Protein AF-A0A7X7V888-F1 (afdb_monomer)

Sequence (93 aa):
ATDRPDVASQPGSEQPTGAVSGAQRHAAQKEISSIERRLDKLTATIEAVHQQMAEDDPSDYERLQQRADEVRELESEVEQLEERWLELSEQIA

Structure (mmCIF, N/CA/C/O backbone):
data_AF-A0A7X7V888-F1
#
_entry.id   AF-A0A7X7V888-F1
#
loop_
_atom_site.group_PDB
_atom_site.id
_atom_site.type_symbol
_atom_site.label_atom_id
_atom_site.label_alt_id
_atom_site.label_comp_id
_atom_site.label_asym_id
_atom_site.label_entity_id
_atom_site.label_seq_id
_atom_site.pdbx_PDB_ins_code
_atom_site.Cartn_x
_atom_site.Cartn_y
_atom_site.Cartn_z
_atom_site.occupancy
_atom_site.B_iso_or_equiv
_atom_site.auth_seq_id
_atom_site.auth_comp_id
_atom_site.auth_asym_id
_atom_site.auth_atom_id
_atom_site.pdbx_PDB_model_num
ATOM 1 N N . ALA A 1 1 ? -59.386 -12.002 50.262 1.00 45.06 1 ALA A N 1
ATOM 2 C CA . ALA A 1 1 ? -58.258 -12.701 49.627 1.00 45.06 1 ALA A CA 1
ATOM 3 C C . ALA A 1 1 ? -57.721 -11.780 48.545 1.00 45.06 1 ALA A C 1
ATOM 5 O O . ALA A 1 1 ? -58.380 -11.583 47.534 1.00 45.06 1 ALA A O 1
ATOM 6 N N . THR A 1 2 ? -56.626 -11.099 48.856 1.00 44.00 2 THR A N 1
ATOM 7 C CA . THR A 1 2 ? -55.851 -10.285 47.917 1.00 44.00 2 THR A CA 1
ATOM 8 C C . THR A 1 2 ? -55.006 -11.238 47.085 1.00 44.00 2 THR A C 1
ATOM 10 O O . THR A 1 2 ? -54.390 -12.103 47.697 1.00 44.00 2 THR A O 1
ATOM 13 N N . ASP A 1 3 ? -54.935 -11.069 45.764 1.00 44.66 3 ASP A N 1
ATOM 14 C CA . ASP A 1 3 ? -53.620 -11.067 45.117 1.00 44.66 3 ASP A CA 1
ATOM 15 C C . ASP A 1 3 ? -53.622 -10.336 43.766 1.00 44.66 3 ASP A C 1
ATOM 17 O O . ASP A 1 3 ? -54.578 -10.403 42.994 1.00 44.66 3 ASP A O 1
ATOM 21 N N . ARG A 1 4 ? -52.560 -9.551 43.571 1.00 51.56 4 ARG A N 1
ATOM 22 C CA . ARG A 1 4 ? -52.285 -8.616 42.469 1.00 51.56 4 ARG A CA 1
ATOM 23 C C . ARG A 1 4 ? -51.670 -9.354 41.270 1.00 51.56 4 ARG A C 1
ATOM 25 O O . ARG A 1 4 ? -51.073 -10.404 41.457 1.00 51.56 4 ARG A O 1
ATOM 32 N N . PRO A 1 5 ? -51.731 -8.786 40.052 1.00 49.47 5 PRO A N 1
ATOM 33 C CA . PRO A 1 5 ? -51.000 -9.330 38.915 1.00 49.47 5 PRO A CA 1
ATOM 34 C C . PRO A 1 5 ? -49.494 -9.081 39.096 1.00 49.47 5 PRO A C 1
ATOM 36 O O . PRO A 1 5 ? -49.070 -7.937 39.284 1.00 49.47 5 PRO A O 1
ATOM 39 N N . ASP A 1 6 ? -48.696 -10.147 39.038 1.00 49.94 6 ASP A N 1
ATOM 40 C CA . ASP A 1 6 ? -47.236 -10.078 38.968 1.00 49.94 6 ASP A CA 1
ATOM 41 C C . ASP A 1 6 ? -46.822 -9.676 37.547 1.00 49.94 6 ASP A C 1
ATOM 43 O O . ASP A 1 6 ? -46.737 -10.485 36.623 1.00 49.94 6 ASP A O 1
ATOM 47 N N . VAL A 1 7 ? -46.633 -8.373 37.354 1.00 54.53 7 VAL A N 1
ATOM 48 C CA . VAL A 1 7 ? -45.872 -7.838 36.227 1.00 54.53 7 VAL A CA 1
ATOM 49 C C . VAL A 1 7 ? -44.392 -7.966 36.568 1.00 54.53 7 VAL A C 1
ATOM 51 O O . VAL A 1 7 ? -43.775 -7.040 37.093 1.00 54.53 7 VAL A O 1
ATOM 54 N N . ALA A 1 8 ? -43.817 -9.132 36.284 1.00 54.00 8 ALA A N 1
ATOM 55 C CA . ALA A 1 8 ? -42.374 -9.308 36.284 1.00 54.00 8 ALA A CA 1
ATOM 56 C C . ALA A 1 8 ? -41.764 -8.489 35.134 1.00 54.00 8 ALA A C 1
ATOM 58 O O . ALA A 1 8 ? -41.615 -8.953 34.002 1.00 54.00 8 ALA A O 1
ATOM 59 N N . SER A 1 9 ? -41.428 -7.237 35.443 1.00 52.88 9 SER A N 1
ATOM 60 C CA . SER A 1 9 ? -40.502 -6.410 34.680 1.00 52.88 9 SER A CA 1
ATOM 61 C C . SER A 1 9 ? -39.190 -7.171 34.502 1.00 52.88 9 SER A C 1
ATOM 63 O O . SER A 1 9 ? -38.446 -7.371 35.462 1.00 52.88 9 SER A O 1
ATOM 65 N N . GLN A 1 10 ? -38.890 -7.591 33.274 1.00 56.66 10 GLN A N 1
ATOM 66 C CA . GLN A 1 10 ? -37.534 -7.991 32.925 1.00 56.66 10 GLN A CA 1
ATOM 67 C C . GLN A 1 10 ? -36.653 -6.735 32.952 1.00 56.66 10 GLN A C 1
ATOM 69 O O . GLN A 1 10 ? -37.009 -5.742 32.309 1.00 56.66 10 GLN A O 1
ATOM 74 N N . PRO A 1 11 ? -35.535 -6.736 33.698 1.00 47.75 11 PRO A N 1
ATOM 75 C CA . PRO A 1 11 ? -34.604 -5.624 33.666 1.00 47.75 11 PRO A CA 1
ATOM 76 C C . PRO A 1 11 ? -34.038 -5.529 32.252 1.00 47.75 11 PRO A C 1
ATOM 78 O O . PRO A 1 11 ? -33.526 -6.510 31.705 1.00 47.75 11 PRO A O 1
ATOM 81 N N . GLY A 1 12 ? -34.187 -4.347 31.656 1.00 46.22 12 GLY A N 1
ATOM 82 C CA . GLY A 1 12 ? -33.547 -4.005 30.403 1.00 46.22 12 GLY A CA 1
ATOM 83 C C . GLY A 1 12 ? -32.067 -4.327 30.513 1.00 46.22 12 GLY A C 1
ATOM 84 O O . GLY A 1 12 ? -31.384 -3.895 31.439 1.00 46.22 12 GLY A O 1
ATOM 85 N N . SER A 1 13 ? -31.573 -5.122 29.574 1.00 53.62 13 SER A N 1
ATOM 86 C CA . SER A 1 13 ? -30.150 -5.185 29.305 1.00 53.62 13 SER A CA 1
ATOM 87 C C . SER A 1 13 ? -29.733 -3.798 28.826 1.00 53.62 13 SER A C 1
ATOM 89 O O . SER A 1 13 ? -29.798 -3.504 27.631 1.00 53.62 13 SER A O 1
ATOM 91 N N . GLU A 1 14 ? -29.354 -2.938 29.766 1.00 53.19 14 GLU A N 1
ATOM 92 C CA . GLU A 1 14 ? -28.524 -1.770 29.518 1.00 53.19 14 GLU A CA 1
ATOM 93 C C . GLU A 1 14 ? -27.211 -2.288 28.929 1.00 53.19 14 GLU A C 1
ATOM 95 O O . GLU A 1 14 ? -26.243 -2.609 29.616 1.00 53.19 14 GLU A O 1
ATOM 100 N N . GLN A 1 15 ? -27.227 -2.461 27.606 1.00 59.44 15 GLN A N 1
ATOM 101 C CA . GLN A 1 15 ? -26.022 -2.515 26.802 1.00 59.44 15 GLN A CA 1
ATOM 102 C C . GLN A 1 15 ? -25.241 -1.247 27.152 1.00 59.44 15 GLN A C 1
ATOM 104 O O . GLN A 1 15 ? -25.825 -0.163 27.082 1.00 59.44 15 GLN A O 1
ATOM 109 N N . PRO A 1 16 ? -23.962 -1.334 27.545 1.00 52.50 16 PRO A N 1
ATOM 110 C CA . PRO A 1 16 ? -23.167 -0.141 27.760 1.00 52.50 16 PRO A CA 1
ATOM 111 C C . PRO A 1 16 ? -23.085 0.601 26.424 1.00 52.50 16 PRO A C 1
ATOM 113 O O . PRO A 1 16 ? -22.361 0.200 25.518 1.00 52.50 16 PRO A O 1
ATOM 116 N N . THR A 1 17 ? -23.850 1.684 26.292 1.00 56.91 17 THR A N 1
ATOM 117 C CA . THR A 1 17 ? -24.021 2.478 25.063 1.00 56.91 17 THR A CA 1
ATOM 118 C C . THR A 1 17 ? -22.771 3.275 24.671 1.00 56.91 17 THR A C 1
ATOM 120 O O . THR A 1 17 ? -22.857 4.192 23.862 1.00 56.91 17 THR A O 1
ATOM 123 N N . GLY A 1 18 ? -21.612 2.956 25.254 1.00 60.47 18 GLY A N 1
ATOM 124 C CA . GLY A 1 18 ? -20.341 3.641 25.019 1.00 60.47 18 GLY A CA 1
ATOM 125 C C . GLY A 1 18 ? -19.172 2.724 24.656 1.00 60.47 18 GLY A C 1
ATOM 126 O O . GLY A 1 18 ? -18.108 3.236 24.332 1.00 60.47 18 GLY A O 1
ATOM 127 N N . ALA A 1 19 ? -19.336 1.396 24.691 1.00 69.19 19 ALA A N 1
ATOM 128 C CA . ALA A 1 19 ? -18.266 0.453 24.362 1.00 69.19 19 ALA A CA 1
ATOM 129 C C . ALA A 1 19 ? -18.576 -0.290 23.058 1.00 69.19 19 ALA A C 1
ATOM 131 O O . ALA A 1 19 ? -19.686 -0.791 22.875 1.00 69.19 19 ALA A O 1
ATOM 132 N N . VAL A 1 20 ? -17.582 -0.399 22.171 1.00 77.56 20 VAL A N 1
ATOM 133 C CA . VAL A 1 20 ? -17.670 -1.227 20.960 1.00 77.56 20 VAL A CA 1
ATOM 134 C C . VAL A 1 20 ? -18.054 -2.648 21.368 1.00 77.56 20 VAL A C 1
ATOM 136 O O . VAL A 1 20 ? -17.364 -3.285 22.173 1.00 77.56 20 VAL A O 1
ATOM 139 N N . SER A 1 21 ? -19.176 -3.133 20.837 1.00 87.94 21 SER A N 1
ATOM 140 C CA . SER A 1 21 ? -19.686 -4.469 21.152 1.00 87.94 21 SER A CA 1
ATOM 141 C C . SER A 1 21 ? -18.692 -5.552 20.715 1.00 87.94 21 SER A C 1
ATOM 143 O O . SER A 1 21 ? -17.916 -5.361 19.777 1.00 87.94 21 SER A O 1
ATOM 145 N N . GLY A 1 22 ? -18.737 -6.732 21.343 1.00 90.19 22 GLY A N 1
ATOM 146 C CA . GLY A 1 22 ? -17.872 -7.855 20.951 1.00 90.19 22 GLY A CA 1
ATOM 147 C C . GLY A 1 22 ? -18.019 -8.238 19.472 1.00 90.19 22 GLY A C 1
ATOM 148 O O . GLY A 1 22 ? -17.027 -8.507 18.801 1.00 90.19 22 GLY A O 1
ATOM 149 N N . ALA A 1 23 ? -19.240 -8.177 18.929 1.00 91.94 23 ALA A N 1
ATOM 150 C CA . ALA A 1 23 ? -19.496 -8.432 17.512 1.00 91.94 23 ALA A CA 1
ATOM 151 C C . ALA A 1 23 ? -18.821 -7.396 16.594 1.00 91.94 23 ALA A C 1
ATOM 153 O O . ALA A 1 23 ? -18.211 -7.773 15.595 1.00 91.94 23 ALA A O 1
ATOM 154 N N . GLN A 1 24 ? -18.880 -6.108 16.951 1.00 92.00 24 GLN A N 1
ATOM 155 C CA . GLN A 1 24 ? -18.185 -5.041 16.221 1.00 92.00 24 GLN A CA 1
ATOM 156 C C . GLN A 1 24 ? -16.661 -5.200 16.309 1.00 92.00 24 GLN A C 1
ATOM 158 O O . GLN A 1 24 ? -15.986 -5.085 15.290 1.00 92.00 24 GLN A O 1
ATOM 163 N N . ARG A 1 25 ? -16.120 -5.559 17.484 1.00 94.75 25 ARG A N 1
ATOM 164 C CA . ARG A 1 25 ? -14.683 -5.839 17.650 1.00 94.75 25 ARG A CA 1
ATOM 165 C C . ARG A 1 25 ? -14.209 -6.989 16.762 1.00 94.75 25 ARG A C 1
ATOM 167 O O . ARG A 1 25 ? -13.204 -6.850 16.076 1.00 94.75 25 ARG A O 1
ATOM 174 N N . HIS A 1 26 ? -14.936 -8.106 16.727 1.00 95.75 26 HIS A N 1
ATOM 175 C CA . HIS A 1 26 ? -14.588 -9.232 15.853 1.00 95.75 26 HIS A CA 1
ATOM 176 C C . HIS A 1 26 ? -14.681 -8.881 14.363 1.00 95.75 26 HIS A C 1
ATOM 178 O O . HIS A 1 26 ? -13.855 -9.340 13.573 1.00 95.75 26 HIS A O 1
ATOM 184 N N . ALA A 1 27 ? -15.669 -8.072 13.969 1.00 96.94 27 ALA A N 1
ATOM 185 C CA . ALA A 1 27 ? -15.788 -7.598 12.594 1.00 96.94 27 ALA A CA 1
ATOM 186 C C . ALA A 1 27 ? -14.583 -6.730 12.192 1.00 96.94 27 ALA A C 1
ATOM 188 O O . ALA A 1 27 ? -13.957 -7.016 11.173 1.00 96.94 27 ALA A O 1
ATOM 189 N N . ALA A 1 28 ? -14.208 -5.756 13.027 1.00 96.88 28 ALA A N 1
ATOM 190 C CA . ALA A 1 28 ? -13.045 -4.898 12.805 1.00 96.88 28 ALA A CA 1
ATOM 191 C C . ALA A 1 2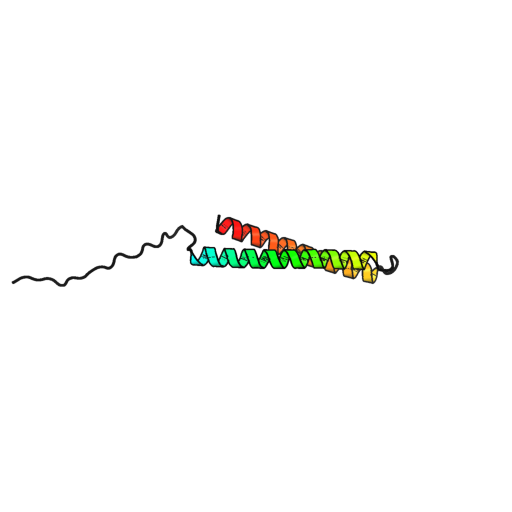8 ? -11.728 -5.695 12.756 1.00 96.88 28 ALA A C 1
ATOM 193 O O . ALA A 1 28 ? -10.936 -5.505 11.840 1.00 96.88 28 ALA A O 1
ATOM 194 N N . GLN A 1 29 ? -11.532 -6.671 13.653 1.00 98.12 29 GLN A N 1
ATOM 195 C CA . GLN A 1 29 ? -10.373 -7.581 13.611 1.00 98.12 29 GLN A CA 1
ATOM 196 C C . GLN A 1 29 ? -10.280 -8.348 12.285 1.00 98.12 29 GLN A C 1
ATOM 198 O O . GLN A 1 29 ? -9.207 -8.472 11.699 1.00 98.12 29 GLN A O 1
ATOM 203 N N . LYS A 1 30 ? -11.409 -8.862 11.784 1.00 98.44 30 LYS A N 1
ATOM 204 C CA . LYS A 1 30 ? -11.444 -9.582 10.505 1.00 98.44 30 LYS A CA 1
ATOM 205 C C . LYS A 1 30 ? -11.110 -8.666 9.327 1.00 98.44 30 LYS A C 1
ATOM 207 O O . LYS A 1 30 ? -10.466 -9.117 8.377 1.00 98.44 30 LYS A O 1
ATOM 212 N N . GLU A 1 31 ? -11.580 -7.423 9.370 1.00 98.31 31 GLU A N 1
ATOM 213 C CA . GLU A 1 31 ? -11.297 -6.420 8.346 1.00 98.31 31 GLU A CA 1
ATOM 214 C C . GLU A 1 31 ? -9.814 -6.030 8.359 1.00 98.31 31 GLU A C 1
ATOM 216 O O . GLU A 1 31 ? -9.183 -6.135 7.311 1.00 98.31 31 GLU A O 1
ATOM 221 N N . ILE A 1 32 ? -9.228 -5.762 9.532 1.00 98.62 32 ILE A N 1
ATOM 222 C CA . ILE A 1 32 ? -7.780 -5.562 9.724 1.00 98.62 32 ILE A CA 1
ATOM 223 C C . ILE A 1 32 ? -6.976 -6.699 9.086 1.00 98.62 32 ILE A C 1
ATOM 225 O O . ILE A 1 32 ? -6.174 -6.454 8.188 1.00 98.62 32 ILE A O 1
ATOM 229 N N . SER A 1 33 ? -7.260 -7.960 9.436 1.00 98.62 33 SER A N 1
ATOM 230 C CA . SER A 1 33 ? -6.534 -9.097 8.852 1.00 98.62 33 SER A CA 1
ATOM 231 C C . SER A 1 33 ? -6.747 -9.242 7.343 1.00 98.62 33 SER A C 1
ATOM 233 O O . SER A 1 33 ? -5.945 -9.867 6.650 1.00 98.62 33 SER A O 1
ATOM 235 N N . SER A 1 34 ? -7.868 -8.752 6.810 1.00 98.75 34 SER A N 1
ATOM 236 C CA . SER A 1 34 ? -8.081 -8.715 5.364 1.00 98.75 34 SER A CA 1
ATOM 237 C C . SER A 1 34 ? -7.277 -7.611 4.694 1.00 98.75 34 SER A C 1
ATOM 239 O O . SER A 1 34 ? -6.851 -7.820 3.561 1.00 98.75 34 SER A O 1
ATOM 241 N N . ILE A 1 35 ? -7.117 -6.465 5.350 1.00 98.75 35 ILE A N 1
ATOM 242 C CA . ILE A 1 35 ? -6.325 -5.343 4.856 1.00 98.75 35 ILE A CA 1
ATOM 243 C C . ILE A 1 35 ? -4.846 -5.717 4.847 1.00 98.75 35 ILE A C 1
ATOM 245 O O . ILE A 1 35 ? -4.221 -5.577 3.807 1.00 98.75 35 ILE A O 1
ATOM 249 N N . GLU A 1 36 ? -4.325 -6.318 5.917 1.00 98.69 36 GLU A N 1
ATOM 250 C CA . GLU A 1 36 ? -2.930 -6.788 5.992 1.00 98.69 36 GLU A CA 1
ATOM 251 C C . GLU A 1 36 ? -2.570 -7.696 4.806 1.00 98.69 36 GLU A C 1
ATOM 253 O O . GLU A 1 36 ? -1.619 -7.435 4.078 1.00 98.69 36 GLU A O 1
ATOM 258 N N . ARG A 1 37 ? -3.411 -8.698 4.505 1.00 98.81 37 ARG A N 1
ATOM 259 C CA . ARG A 1 37 ? -3.194 -9.576 3.339 1.00 98.81 37 ARG A CA 1
ATOM 260 C C . ARG A 1 37 ? -3.245 -8.843 1.996 1.00 98.81 37 ARG A C 1
ATOM 262 O O . ARG A 1 37 ? -2.672 -9.327 1.021 1.00 98.81 37 ARG A O 1
ATOM 269 N N . ARG A 1 38 ? -4.010 -7.752 1.897 1.00 98.75 38 ARG A N 1
ATOM 270 C CA . ARG A 1 38 ? -4.075 -6.933 0.676 1.00 98.75 38 ARG A CA 1
ATOM 271 C C . ARG A 1 38 ? -2.835 -6.061 0.553 1.00 98.75 38 ARG A C 1
ATOM 273 O O . ARG A 1 38 ? -2.264 -6.046 -0.528 1.00 98.75 38 ARG A O 1
ATOM 280 N N . LEU A 1 39 ? -2.401 -5.432 1.643 1.00 98.75 39 LEU A N 1
ATOM 281 C CA . LEU A 1 39 ? -1.157 -4.668 1.710 1.00 98.75 39 LEU A CA 1
ATOM 282 C C . LEU A 1 39 ? 0.034 -5.538 1.295 1.00 98.75 39 LEU A C 1
ATOM 284 O O . LEU A 1 39 ? 0.744 -5.169 0.367 1.00 98.75 39 LEU A O 1
ATOM 288 N N . ASP A 1 40 ? 0.168 -6.748 1.849 1.00 98.75 40 ASP A N 1
ATOM 289 C CA . ASP A 1 40 ? 1.224 -7.696 1.456 1.00 98.75 40 ASP A CA 1
ATOM 290 C C . ASP A 1 40 ? 1.227 -7.969 -0.058 1.00 98.75 40 ASP A C 1
ATOM 292 O O . ASP A 1 40 ? 2.273 -8.018 -0.709 1.00 98.75 40 ASP A O 1
ATOM 296 N N . LYS A 1 41 ? 0.037 -8.144 -0.643 1.00 98.75 41 LYS A N 1
ATOM 297 C CA . LYS A 1 41 ? -0.110 -8.403 -2.076 1.00 98.75 41 LYS A CA 1
ATOM 298 C C . LYS A 1 41 ? 0.230 -7.175 -2.921 1.00 98.75 41 LYS A C 1
ATOM 300 O O . LYS A 1 41 ? 0.851 -7.333 -3.972 1.00 98.75 41 LYS A O 1
ATOM 305 N N . LEU A 1 42 ? -0.205 -5.988 -2.508 1.00 98.75 42 LEU A N 1
ATOM 306 C CA . LEU A 1 42 ? 0.062 -4.741 -3.223 1.00 98.75 42 LEU A CA 1
ATOM 307 C C . LEU A 1 42 ? 1.555 -4.435 -3.213 1.00 98.75 42 LEU A C 1
ATOM 309 O O . LEU A 1 42 ? 2.117 -4.223 -4.281 1.00 98.75 42 LEU A O 1
ATOM 313 N N . THR A 1 43 ? 2.217 -4.556 -2.063 1.00 98.25 43 THR A N 1
ATOM 314 C CA . THR A 1 43 ? 3.672 -4.398 -1.947 1.00 98.25 43 THR A CA 1
ATOM 315 C C . THR A 1 43 ? 4.417 -5.358 -2.874 1.00 98.25 43 THR A C 1
ATOM 317 O O . THR A 1 43 ? 5.251 -4.923 -3.664 1.00 98.25 43 THR A O 1
ATOM 320 N N . ALA A 1 44 ? 4.054 -6.646 -2.883 1.00 98.69 44 ALA A N 1
ATOM 321 C CA . ALA A 1 44 ? 4.655 -7.615 -3.804 1.00 98.69 44 ALA A CA 1
ATOM 322 C C . ALA A 1 44 ? 4.383 -7.288 -5.287 1.00 98.69 44 ALA A C 1
ATOM 324 O O . ALA A 1 44 ? 5.197 -7.590 -6.160 1.00 98.69 44 ALA A O 1
ATOM 325 N N . THR A 1 45 ? 3.235 -6.675 -5.591 1.00 98.62 45 THR A N 1
ATOM 326 C CA . THR A 1 45 ? 2.888 -6.250 -6.954 1.00 98.62 45 THR A CA 1
ATOM 327 C C . THR A 1 45 ? 3.718 -5.038 -7.372 1.00 98.62 45 THR A C 1
ATOM 329 O O . THR A 1 45 ? 4.287 -5.054 -8.458 1.00 98.62 45 THR A O 1
ATOM 332 N N . ILE A 1 46 ? 3.865 -4.037 -6.500 1.00 98.75 46 ILE A N 1
ATOM 333 C CA . ILE A 1 46 ? 4.718 -2.861 -6.722 1.00 98.75 46 ILE A CA 1
ATOM 334 C C . ILE A 1 46 ? 6.166 -3.296 -6.976 1.00 98.75 46 ILE A C 1
ATOM 336 O O . ILE A 1 46 ? 6.776 -2.873 -7.957 1.00 98.75 46 ILE A O 1
ATOM 340 N N . GLU A 1 47 ? 6.705 -4.203 -6.156 1.00 98.69 47 GLU A N 1
ATOM 341 C CA . GLU A 1 47 ? 8.044 -4.773 -6.361 1.00 98.69 47 GLU A CA 1
ATOM 342 C C . GLU A 1 47 ? 8.179 -5.461 -7.727 1.00 98.69 47 GLU A C 1
ATOM 344 O O . GLU A 1 47 ? 9.178 -5.273 -8.425 1.00 98.69 47 GLU A O 1
ATOM 349 N N . ALA A 1 48 ? 7.164 -6.222 -8.147 1.00 98.56 48 ALA A N 1
ATOM 350 C CA . ALA A 1 48 ? 7.159 -6.868 -9.454 1.00 98.56 48 ALA A CA 1
ATOM 351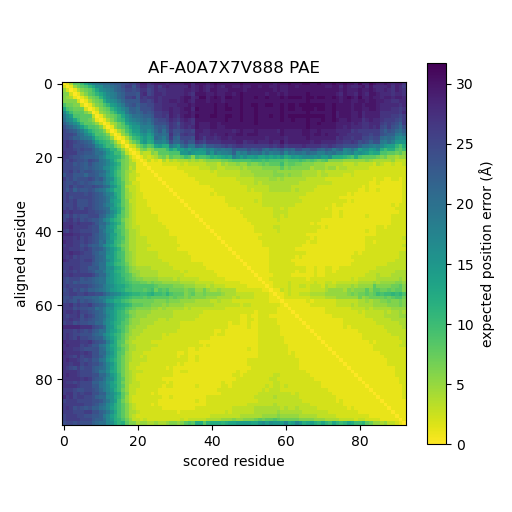 C C . ALA A 1 48 ? 7.123 -5.853 -10.609 1.00 98.56 48 ALA A C 1
ATOM 353 O O . ALA A 1 48 ? 7.818 -6.052 -11.607 1.00 98.56 48 ALA A O 1
ATOM 354 N N . VAL A 1 49 ? 6.360 -4.762 -10.489 1.00 98.31 49 VAL A N 1
ATOM 355 C CA . VAL A 1 49 ? 6.334 -3.697 -11.505 1.00 98.31 49 VAL A CA 1
ATOM 356 C C . VAL A 1 49 ? 7.683 -2.980 -11.562 1.00 98.31 49 VAL A C 1
ATOM 358 O O . VAL A 1 49 ? 8.210 -2.785 -12.656 1.00 98.31 49 VAL A O 1
ATOM 361 N N . HIS A 1 50 ? 8.304 -2.677 -10.418 1.00 98.38 50 HIS A N 1
ATOM 362 C CA . HIS A 1 50 ? 9.656 -2.110 -10.371 1.00 98.38 50 HIS A CA 1
ATOM 363 C C . HIS A 1 50 ? 10.700 -3.019 -11.027 1.00 98.38 50 HIS A C 1
ATOM 365 O O . HIS A 1 50 ? 11.546 -2.538 -11.782 1.00 98.38 50 HIS A O 1
ATOM 371 N N . GLN A 1 51 ? 10.624 -4.332 -10.796 1.00 98.25 51 GLN A N 1
ATOM 372 C CA . GLN A 1 51 ? 11.502 -5.292 -11.461 1.00 98.25 51 GLN A CA 1
ATOM 373 C C . GLN A 1 51 ? 11.286 -5.288 -12.979 1.00 98.25 51 GLN A C 1
ATOM 375 O O . GLN A 1 51 ? 12.253 -5.278 -13.736 1.00 98.25 51 GLN A O 1
ATOM 380 N N . GLN A 1 52 ? 10.034 -5.226 -13.434 1.00 97.06 52 GLN A N 1
ATOM 381 C CA . GLN A 1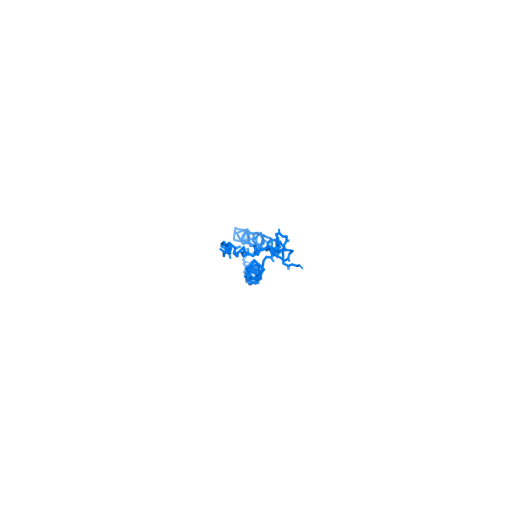 52 ? 9.733 -5.120 -14.860 1.00 97.06 52 GLN A CA 1
ATOM 382 C C . GLN A 1 52 ? 10.262 -3.808 -15.454 1.00 97.06 52 GLN A C 1
ATOM 384 O O . GLN A 1 52 ? 10.877 -3.839 -16.511 1.00 97.06 52 GLN A O 1
ATOM 389 N N . MET A 1 53 ? 10.124 -2.671 -14.764 1.00 96.56 53 MET A N 1
ATOM 390 C CA . MET A 1 53 ? 10.719 -1.398 -15.200 1.00 96.56 53 MET A CA 1
ATOM 391 C C . MET A 1 53 ? 12.244 -1.483 -15.347 1.00 96.56 53 MET A C 1
ATOM 393 O O . MET A 1 53 ? 12.802 -0.867 -16.249 1.00 96.56 53 MET A O 1
ATOM 397 N N . ALA A 1 54 ? 12.923 -2.243 -14.483 1.00 96.31 54 ALA A N 1
ATOM 398 C CA . ALA A 1 54 ? 14.368 -2.453 -14.573 1.00 96.31 54 ALA A CA 1
ATOM 399 C C . ALA A 1 54 ? 14.783 -3.349 -15.759 1.00 96.31 54 ALA A C 1
ATOM 401 O O . ALA A 1 54 ? 15.926 -3.275 -16.209 1.00 96.31 54 ALA A O 1
ATOM 402 N N . GLU A 1 55 ? 13.875 -4.195 -16.250 1.00 96.12 55 GLU A N 1
ATOM 403 C CA . GLU A 1 55 ? 14.072 -5.075 -17.410 1.00 96.12 55 GLU A CA 1
ATOM 404 C C . GLU A 1 55 ? 13.680 -4.414 -18.743 1.00 96.12 55 GLU A C 1
ATOM 406 O O . GLU A 1 55 ? 14.058 -4.900 -19.813 1.00 96.12 55 GLU A O 1
ATOM 411 N N . ASP A 1 56 ? 12.918 -3.321 -18.689 1.00 93.81 56 ASP A N 1
ATOM 412 C CA . ASP A 1 56 ? 12.452 -2.573 -19.853 1.00 93.81 56 ASP A CA 1
ATOM 413 C C . ASP A 1 56 ? 13.597 -1.829 -20.568 1.00 93.81 56 ASP A C 1
ATOM 415 O O . ASP A 1 56 ? 14.622 -1.479 -19.981 1.00 93.81 56 ASP A O 1
ATOM 419 N N . ASP A 1 57 ? 13.413 -1.563 -21.868 1.00 94.94 57 ASP A N 1
ATOM 420 C CA . ASP A 1 57 ? 14.342 -0.731 -22.637 1.00 94.94 57 ASP A CA 1
ATOM 421 C C . ASP A 1 57 ? 14.288 0.720 -22.115 1.00 94.94 57 ASP A C 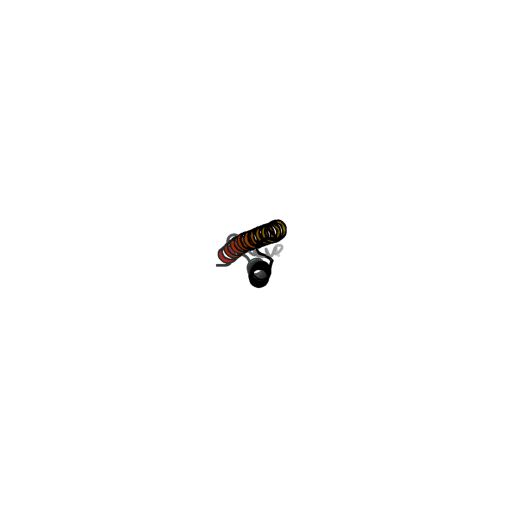1
ATOM 423 O O . ASP A 1 57 ? 13.219 1.335 -22.159 1.00 94.94 57 ASP A O 1
ATOM 427 N N . PRO A 1 58 ? 15.416 1.317 -21.682 1.00 91.50 58 PRO A N 1
ATOM 428 C CA . PRO A 1 58 ? 15.452 2.697 -21.195 1.00 91.50 58 PRO A CA 1
ATOM 429 C C . PRO A 1 58 ? 15.001 3.758 -22.211 1.00 91.50 58 PRO A C 1
ATOM 431 O O . PRO A 1 58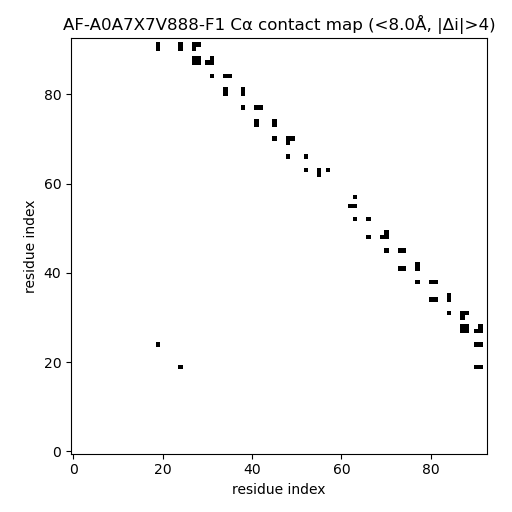 ? 14.750 4.899 -21.825 1.00 91.50 58 PRO A O 1
ATOM 434 N N . SER A 1 59 ? 14.952 3.421 -23.503 1.00 96.25 59 SER A N 1
ATOM 435 C CA . SER A 1 59 ? 14.474 4.306 -24.568 1.00 96.25 59 SER A CA 1
ATOM 436 C C . SER A 1 59 ? 12.966 4.203 -24.833 1.00 96.25 59 SER A C 1
ATOM 438 O O . SER A 1 59 ? 12.411 5.073 -25.509 1.00 96.25 59 SER A O 1
ATOM 440 N N . ASP A 1 60 ? 12.284 3.197 -24.275 1.00 97.00 60 ASP A N 1
ATOM 441 C CA . ASP A 1 60 ? 10.830 3.029 -24.366 1.00 97.00 60 ASP A CA 1
ATOM 442 C C . ASP A 1 60 ? 10.121 3.834 -23.264 1.00 97.00 60 ASP A C 1
ATOM 444 O O . ASP A 1 60 ? 9.626 3.317 -22.258 1.00 97.00 60 ASP A O 1
ATOM 448 N N . TYR A 1 61 ? 10.107 5.154 -23.448 1.00 95.69 61 TYR A N 1
ATOM 449 C CA . TYR A 1 61 ? 9.536 6.085 -22.476 1.00 95.69 61 TYR A CA 1
ATOM 450 C C . TYR A 1 61 ? 8.029 5.908 -22.278 1.00 95.69 61 TYR A C 1
ATOM 452 O O . TYR A 1 61 ? 7.535 6.168 -21.184 1.00 95.69 61 TYR A O 1
ATOM 460 N N . GLU A 1 62 ? 7.292 5.476 -23.306 1.00 96.81 62 GLU A N 1
ATOM 461 C CA . GLU A 1 62 ? 5.845 5.263 -23.192 1.00 96.81 62 GLU A CA 1
ATOM 462 C C . GLU A 1 62 ? 5.541 4.100 -22.248 1.00 96.81 62 GLU A C 1
ATOM 464 O O . GLU A 1 62 ? 4.713 4.238 -21.347 1.00 96.81 62 GLU A O 1
ATOM 469 N N . ARG A 1 63 ? 6.254 2.979 -22.397 1.00 95.88 63 ARG A N 1
ATOM 470 C CA . ARG A 1 63 ? 6.113 1.823 -21.510 1.00 95.88 63 ARG A CA 1
ATOM 471 C C . ARG A 1 63 ? 6.563 2.135 -20.085 1.00 95.88 63 ARG A C 1
ATOM 473 O O . ARG A 1 63 ? 5.853 1.803 -19.138 1.00 95.88 63 ARG A O 1
ATOM 480 N N . LEU A 1 64 ? 7.695 2.823 -19.922 1.00 97.50 64 LEU A N 1
ATOM 481 C CA . LEU A 1 64 ? 8.177 3.241 -18.602 1.00 97.50 64 LEU A CA 1
ATOM 482 C C . LEU A 1 64 ? 7.191 4.187 -17.904 1.00 97.50 64 LEU A C 1
ATOM 484 O O . LEU A 1 64 ? 6.959 4.045 -16.704 1.00 97.50 64 LEU A O 1
ATOM 488 N N . GLN A 1 65 ? 6.579 5.114 -18.645 1.00 97.69 65 GLN A N 1
ATOM 489 C CA . GLN A 1 65 ? 5.567 6.018 -18.103 1.00 97.69 65 GLN A CA 1
ATOM 490 C C . GLN A 1 65 ? 4.318 5.254 -17.650 1.00 97.69 65 GLN A C 1
ATOM 492 O O . GLN A 1 65 ? 3.848 5.493 -16.542 1.00 97.69 65 GLN A O 1
ATOM 497 N N . GLN A 1 66 ? 3.827 4.303 -18.453 1.00 97.81 66 GLN A N 1
ATOM 498 C CA . GLN A 1 66 ? 2.675 3.468 -18.087 1.00 97.81 66 GLN A CA 1
ATOM 499 C C . GLN A 1 66 ? 2.922 2.692 -16.790 1.00 97.81 66 GLN A C 1
ATOM 501 O O . GLN A 1 66 ? 2.058 2.661 -15.919 1.00 97.81 66 GLN A O 1
ATOM 506 N N . ARG A 1 67 ? 4.118 2.117 -16.617 1.00 97.69 67 ARG A N 1
ATOM 507 C CA . ARG A 1 67 ? 4.477 1.422 -15.372 1.00 97.69 67 ARG A CA 1
ATOM 508 C C . ARG A 1 67 ? 4.616 2.363 -14.187 1.00 97.69 67 ARG A C 1
ATOM 510 O O . ARG A 1 67 ? 4.209 2.019 -13.087 1.00 97.69 67 ARG A O 1
ATOM 517 N N . ALA A 1 68 ? 5.170 3.554 -14.401 1.00 97.75 68 ALA A N 1
ATOM 518 C CA . ALA A 1 68 ? 5.246 4.562 -13.351 1.00 97.75 68 ALA A CA 1
ATOM 519 C C . ALA A 1 68 ? 3.851 5.056 -12.929 1.00 97.75 68 ALA A C 1
ATOM 521 O O . ALA A 1 68 ? 3.657 5.400 -11.765 1.00 97.75 68 ALA A O 1
ATOM 522 N N . ASP A 1 69 ? 2.896 5.119 -13.860 1.00 98.56 69 ASP A N 1
ATOM 523 C CA . ASP A 1 69 ? 1.493 5.408 -13.559 1.00 98.56 69 ASP A CA 1
ATOM 524 C C . ASP A 1 69 ? 0.864 4.254 -12.754 1.00 98.56 69 ASP A C 1
ATOM 526 O O . ASP A 1 69 ? 0.267 4.510 -11.711 1.00 98.56 69 ASP A O 1
ATOM 530 N N . GLU A 1 70 ? 1.088 2.999 -13.159 1.00 98.31 70 GLU A N 1
ATOM 531 C CA . GLU A 1 70 ? 0.628 1.799 -12.436 1.00 98.31 70 GLU A CA 1
ATOM 532 C C . GLU A 1 70 ? 1.168 1.741 -10.997 1.00 98.31 70 GLU A C 1
ATOM 534 O O . GLU A 1 70 ? 0.405 1.513 -10.061 1.00 98.31 70 GLU A O 1
ATOM 539 N N . VAL A 1 71 ? 2.465 2.005 -10.792 1.00 98.69 71 VAL A N 1
ATOM 540 C CA . VAL A 1 71 ? 3.065 2.076 -9.448 1.00 98.69 71 VAL A CA 1
ATOM 541 C C . VAL A 1 71 ? 2.362 3.127 -8.595 1.00 98.69 71 VAL A C 1
ATOM 543 O O . VAL A 1 71 ? 1.977 2.826 -7.471 1.00 98.69 71 VAL A O 1
ATOM 546 N N . ARG A 1 72 ? 2.128 4.331 -9.134 1.00 98.75 72 ARG A N 1
ATOM 547 C CA . ARG A 1 72 ? 1.457 5.412 -8.395 1.00 98.75 72 ARG A CA 1
ATOM 548 C C . ARG A 1 72 ? 0.025 5.057 -8.001 1.00 98.75 72 ARG A C 1
ATOM 550 O O . ARG A 1 72 ? -0.421 5.432 -6.920 1.00 98.75 72 ARG A O 1
ATOM 557 N N . GLU A 1 73 ? -0.703 4.345 -8.858 1.00 98.69 73 GLU A N 1
ATOM 558 C CA . GLU A 1 73 ? -2.047 3.859 -8.529 1.00 98.69 73 GLU A CA 1
ATOM 559 C C . GLU A 1 73 ? -2.010 2.818 -7.401 1.00 98.69 73 GLU A C 1
ATOM 561 O O . GLU A 1 73 ? -2.791 2.915 -6.453 1.00 98.69 73 GLU A O 1
ATOM 566 N N . LEU A 1 74 ? -1.076 1.864 -7.463 1.00 98.69 74 LEU A N 1
ATOM 567 C CA . LEU A 1 74 ? -0.903 0.843 -6.426 1.00 98.69 74 LEU A CA 1
ATOM 568 C C . LEU A 1 74 ? -0.469 1.450 -5.084 1.00 98.69 74 LEU A C 1
ATOM 570 O O . LEU A 1 74 ? -0.996 1.061 -4.044 1.00 98.69 74 LEU A O 1
ATOM 574 N N . GLU A 1 75 ? 0.455 2.412 -5.097 1.00 98.75 75 GLU A N 1
ATOM 575 C CA . GLU A 1 75 ? 0.883 3.155 -3.905 1.00 98.75 75 GLU A CA 1
ATOM 576 C C . GLU A 1 75 ? -0.288 3.925 -3.281 1.00 98.75 75 GLU A C 1
ATOM 578 O O . GLU A 1 75 ? -0.483 3.877 -2.068 1.00 98.75 75 GLU A O 1
ATOM 583 N N . SER A 1 76 ? -1.141 4.550 -4.098 1.00 98.81 76 SER A N 1
ATOM 584 C CA . SER A 1 76 ? -2.347 5.216 -3.598 1.00 98.81 76 SER A CA 1
ATOM 585 C C . SER A 1 76 ? -3.351 4.239 -2.972 1.00 98.81 76 SER A C 1
ATOM 587 O O . SER A 1 76 ? -4.041 4.595 -2.014 1.00 98.81 76 SER A O 1
ATOM 589 N N . GLU A 1 77 ? -3.462 3.007 -3.482 1.00 98.69 77 GLU A N 1
ATOM 590 C CA . GLU A 1 77 ? -4.290 1.971 -2.849 1.00 98.69 77 GLU A CA 1
ATOM 591 C C . GLU A 1 77 ? -3.693 1.512 -1.510 1.00 98.69 77 GLU A C 1
ATOM 593 O O . GLU A 1 77 ? -4.439 1.300 -0.551 1.00 98.69 77 GLU A O 1
ATOM 598 N N . VAL A 1 78 ? -2.362 1.398 -1.420 1.00 98.81 78 VAL A N 1
ATOM 599 C CA . VAL A 1 78 ? -1.657 1.107 -0.162 1.00 98.81 78 VAL A CA 1
ATOM 600 C C . VAL A 1 78 ? -1.978 2.171 0.884 1.00 98.81 78 VAL A C 1
ATOM 602 O O . VAL A 1 78 ? -2.464 1.812 1.954 1.00 98.81 78 VAL A O 1
ATOM 605 N N . GLU A 1 79 ? -1.812 3.455 0.561 1.00 98.75 79 GLU A N 1
ATOM 606 C CA . GLU A 1 79 ? -2.096 4.567 1.482 1.00 98.75 79 GLU A CA 1
ATOM 607 C C . GLU A 1 79 ? -3.541 4.519 2.013 1.00 98.75 79 GLU A C 1
ATOM 609 O O . GLU A 1 79 ? -3.772 4.567 3.221 1.00 98.75 79 GLU A O 1
ATOM 614 N N . GLN A 1 80 ? -4.527 4.327 1.130 1.00 98.75 80 GLN A N 1
ATOM 615 C CA . GLN A 1 80 ? -5.941 4.223 1.522 1.00 98.75 80 GLN A CA 1
ATOM 616 C C . GLN A 1 80 ? -6.210 3.037 2.461 1.00 98.75 80 GLN A C 1
ATOM 618 O O . GLN A 1 80 ? -7.034 3.113 3.378 1.00 98.75 80 GLN A O 1
ATOM 623 N N . LEU A 1 81 ? -5.544 1.908 2.221 1.00 98.81 81 LEU A N 1
ATOM 624 C CA . LEU A 1 81 ? -5.671 0.726 3.063 1.00 98.81 81 LEU A CA 1
ATOM 625 C C . LEU A 1 81 ? -4.972 0.907 4.414 1.00 98.81 81 LEU A C 1
ATOM 627 O O . LEU A 1 81 ? -5.513 0.452 5.422 1.00 98.81 81 LEU A O 1
ATOM 631 N N . GLU A 1 82 ? -3.824 1.579 4.459 1.00 98.75 82 GLU A N 1
ATOM 632 C CA . GLU A 1 82 ? -3.120 1.918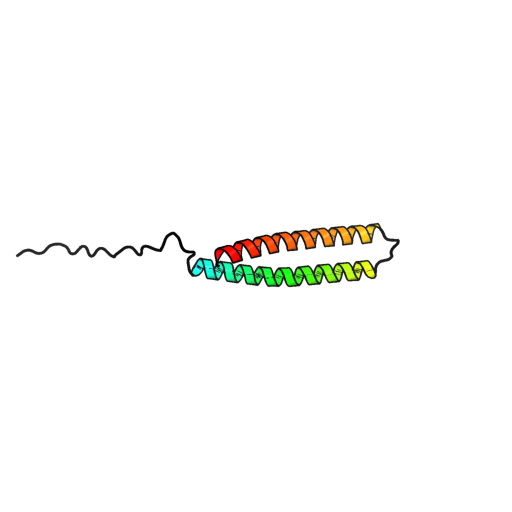 5.699 1.00 98.75 82 GLU A CA 1
ATOM 633 C C . GLU A 1 82 ? -3.947 2.865 6.577 1.00 98.75 82 GLU A C 1
ATOM 635 O O . GLU A 1 82 ? -4.109 2.603 7.771 1.00 98.75 82 GLU A O 1
ATOM 640 N N . GLU A 1 83 ? -4.554 3.902 5.991 1.00 98.69 83 GLU A N 1
ATOM 641 C CA . GLU A 1 83 ? -5.48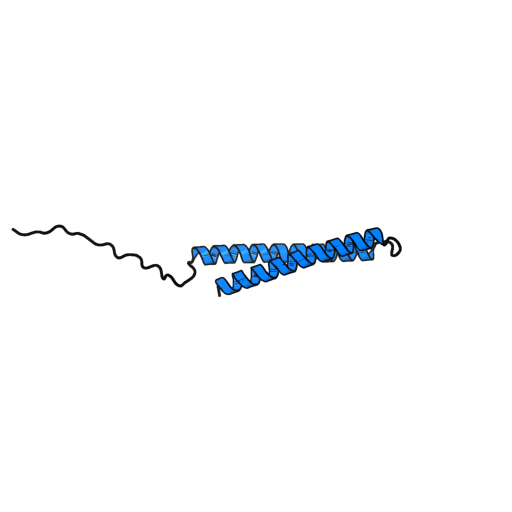4 4.793 6.695 1.00 98.69 83 GLU A CA 1
ATOM 642 C C . GLU A 1 83 ? -6.645 4.000 7.306 1.00 98.69 83 GLU A C 1
ATOM 644 O O . GLU A 1 83 ? -6.921 4.094 8.506 1.00 98.69 83 GLU A O 1
ATOM 649 N N . ARG A 1 84 ? -7.279 3.131 6.511 1.00 98.38 84 ARG A N 1
ATOM 650 C CA . ARG A 1 84 ? -8.378 2.290 6.994 1.00 98.38 84 ARG A CA 1
ATOM 651 C C . ARG A 1 84 ? -7.937 1.323 8.095 1.00 98.38 84 ARG A C 1
ATOM 653 O O . ARG A 1 84 ? -8.691 1.068 9.037 1.00 98.38 84 ARG A O 1
ATOM 660 N N . TRP A 1 85 ? -6.742 0.751 7.973 1.00 98.62 85 TRP A N 1
ATOM 661 C CA . TRP A 1 85 ? -6.169 -0.135 8.984 1.00 98.62 85 TRP A CA 1
ATOM 662 C C . TRP A 1 85 ? -5.960 0.603 10.311 1.00 98.62 85 TRP A C 1
ATOM 664 O O . TRP A 1 85 ? -6.304 0.058 11.365 1.00 98.62 85 TRP A O 1
ATOM 674 N N . LEU A 1 86 ? -5.465 1.846 10.268 1.00 98.44 86 LEU A N 1
ATOM 675 C CA . LEU A 1 86 ? -5.289 2.693 11.450 1.00 98.44 86 LEU A CA 1
ATOM 676 C C . LEU A 1 86 ? -6.632 3.002 12.118 1.00 98.44 86 LEU A C 1
ATOM 678 O O . LEU A 1 86 ? -6.787 2.724 13.306 1.00 98.44 86 LEU A O 1
ATOM 682 N N . GLU A 1 87 ? -7.631 3.462 11.357 1.00 97.94 87 GLU A N 1
ATOM 683 C CA . GLU A 1 87 ? -8.979 3.745 11.877 1.00 97.94 87 GLU A CA 1
ATOM 684 C C . GLU A 1 87 ? -9.596 2.540 12.606 1.00 97.94 87 GLU A C 1
ATOM 686 O O . GLU A 1 87 ? -10.175 2.662 13.690 1.00 97.94 87 GLU A O 1
ATOM 691 N N . LEU A 1 88 ? -9.490 1.350 12.008 1.00 97.50 88 LEU A N 1
ATOM 692 C CA . LEU A 1 88 ? -10.022 0.116 12.587 1.00 97.50 88 LEU A CA 1
ATOM 693 C C . LEU A 1 88 ? -9.258 -0.311 13.837 1.00 97.50 88 LEU A C 1
ATOM 695 O O . LEU A 1 88 ? -9.865 -0.828 14.777 1.00 97.50 88 LEU A O 1
ATOM 699 N N . SER A 1 89 ? -7.941 -0.114 13.845 1.00 96.62 89 SER A N 1
ATOM 700 C CA . SER A 1 89 ? -7.087 -0.449 14.983 1.00 96.62 89 SER A CA 1
ATOM 701 C C . SER A 1 89 ? -7.393 0.459 16.172 1.00 96.62 89 SER A C 1
ATOM 703 O O . SER A 1 89 ? -7.560 -0.031 17.289 1.00 96.62 89 SER A O 1
ATOM 705 N N . GLU A 1 90 ? -7.577 1.758 15.926 1.00 96.19 90 GLU A N 1
ATOM 706 C CA . GLU A 1 90 ? -8.021 2.733 16.926 1.00 96.19 90 GLU A CA 1
ATOM 707 C C . GLU A 1 90 ? -9.426 2.425 17.457 1.00 96.19 90 GLU A C 1
ATOM 709 O O . GLU A 1 90 ? -9.687 2.593 18.647 1.00 96.19 90 GLU A O 1
ATOM 714 N N . GLN A 1 91 ? -10.330 1.920 16.609 1.00 93.94 91 GLN A N 1
ATOM 715 C CA . GLN A 1 91 ? -11.686 1.550 17.021 1.00 93.94 91 GLN A CA 1
ATOM 716 C C . GLN A 1 91 ? -11.710 0.415 18.059 1.00 93.94 91 GLN A C 1
ATOM 718 O O . GLN A 1 91 ? -12.624 0.366 18.887 1.00 93.94 91 GLN A O 1
ATOM 723 N N . ILE A 1 92 ? -10.769 -0.533 17.993 1.00 94.12 92 ILE A N 1
ATOM 724 C CA . ILE A 1 92 ? -10.782 -1.728 18.852 1.00 94.12 92 ILE A CA 1
ATOM 725 C C . ILE A 1 92 ? -9.765 -1.717 19.992 1.00 94.12 92 ILE A C 1
ATOM 727 O O . ILE A 1 92 ? -9.907 -2.579 20.876 1.00 94.12 92 ILE A O 1
ATOM 731 N N . ALA A 1 93 ? -8.803 -0.786 19.964 1.00 87.38 93 ALA A N 1
ATOM 732 C CA . ALA A 1 93 ? -7.872 -0.494 21.057 1.00 87.38 93 ALA A CA 1
ATOM 733 C C . ALA A 1 93 ? -8.603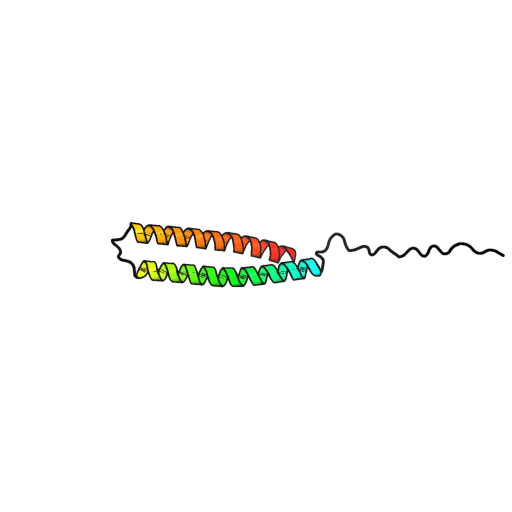 -0.253 22.394 1.00 87.38 93 ALA A C 1
ATOM 735 O O . ALA A 1 93 ? -8.022 -0.629 23.436 1.00 87.38 93 ALA A O 1
#

Mean predicted aligned error: 9.65 Å

Nearest PDB structures (foldseek):
  7vqu-assembly1_A  TM=8.957E-01  e=6.282E-01  Homo sapiens
  7vqt-assembly1_A  TM=8.985E-01  e=6.282E-01  Homo sapiens
  5n6x-assembly1_A  TM=9.157E-01  e=1.963E+00  Legionella pneumophila
  4abm-assembly1_B  TM=8.407E-01  e=5.122E+00  Homo sapiens
  8t8f-assembly1_E  TM=4.989E-01  e=5.122E+00  Saccharomyces cerevisiae W303

pLDDT: mean 87.84, std 18.25, range [44.0, 98.81]

Solvent-accessible surface area (backbone atoms only — not comparable to full-atom values): 5606 Å² total; per-residue (Å²): 138,87,84,78,86,85,78,80,76,74,79,77,83,77,65,67,92,84,58,81,46,71,69,55,42,54,50,39,53,54,48,42,60,52,42,53,59,47,46,56,50,48,54,55,46,46,52,50,51,53,53,50,59,72,72,48,64,91,84,45,56,69,62,50,48,53,51,54,50,50,43,53,53,51,51,53,52,43,52,55,45,52,54,51,41,49,56,42,49,65,69,64,107

Foldseek 3Di:
DDDDDPPPDDPDPPPPPPAQDPVNLVVLVVLLVVLVVVLVVLVVVLVVLVVVLVVDDPPPVVSNVVSVVVSVVSVVVNVVSVVSSVVSVVNND

Radius of gyration: 26.49 Å; Cα contacts (8 Å, |Δi|>4): 39; chains: 1; bounding box: 74×19×74 Å

Seconda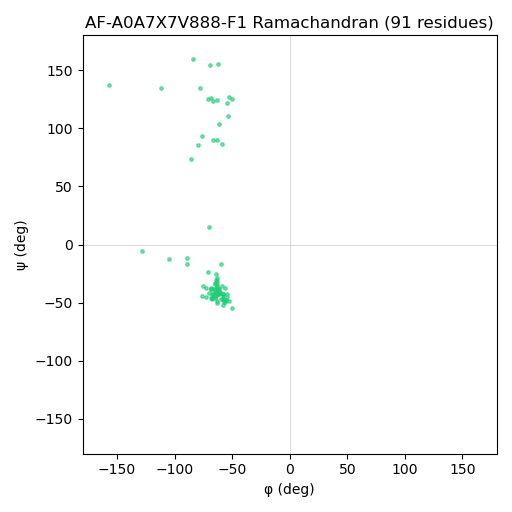ry structure (DSSP, 8-state):
---------PPP----TTS--HHHHHHHHHHHHHHHHHHHHHHHHHHHHHHHHHHS-TT-HHHHHHHHHHHHHHHHHHHHHHHHHHHHHHHH-